Protein AF-A0A1V9YRQ3-F1 (afdb_monomer_lite)

Foldseek 3Di:
DVVVCVVVVDDQQNAKDKDKDKPPPPPPQDDDDDDPPDPDDDDDDDDPPDIDMDMWMATSVGDTDDD

Secondary structure (DSSP, 8-state):
-HHHHHHTT--GGG-EEEEEEE-------------TT-S---------SS--EEEEEEETT--B---

Structure (mmCIF, N/CA/C/O backbone):
data_AF-A0A1V9YRQ3-F1
#
_entry.id   AF-A0A1V9YRQ3-F1
#
loop_
_atom_site.group_PDB
_atom_site.id
_atom_site.type_symbol
_atom_site.label_atom_id
_atom_site.label_alt_id
_atom_site.label_comp_id
_atom_site.label_asym_id
_atom_site.label_entity_id
_atom_site.label_seq_id
_atom_site.pdbx_PDB_ins_code
_atom_site.Cartn_x
_atom_site.Cartn_y
_atom_site.Cartn_z
_atom_site.occupancy
_atom_site.B_iso_or_equiv
_atom_site.auth_seq_id
_atom_site.auth_comp_id
_atom_site.auth_asym_id
_atom_site.auth_atom_id
_atom_site.pdbx_PDB_model_num
ATOM 1 N N . MET A 1 1 ? -7.115 -8.208 27.810 1.00 61.59 1 MET A N 1
ATOM 2 C CA . MET A 1 1 ? -7.362 -7.830 26.398 1.00 61.59 1 MET A CA 1
ATOM 3 C C . MET A 1 1 ? -8.740 -8.293 25.933 1.00 61.59 1 MET A C 1
ATOM 5 O O . MET A 1 1 ? -9.564 -7.436 25.664 1.00 61.59 1 MET A O 1
ATOM 9 N N . LEU A 1 2 ? -9.042 -9.600 25.940 1.00 64.31 2 LEU A N 1
ATOM 10 C CA . LEU A 1 2 ? -10.377 -10.128 25.591 1.00 64.31 2 LEU A CA 1
ATOM 11 C C . LEU A 1 2 ? -11.533 -9.544 26.431 1.00 64.31 2 LEU A C 1
ATOM 13 O O . LEU A 1 2 ? -12.577 -9.229 25.873 1.00 64.31 2 LEU A O 1
ATOM 17 N N . SER A 1 3 ? -11.345 -9.329 27.741 1.00 72.50 3 SER A N 1
ATOM 18 C CA . SER A 1 3 ? -12.388 -8.738 28.601 1.00 72.50 3 SER A CA 1
ATOM 19 C C . SER A 1 3 ? -12.754 -7.300 28.214 1.00 72.50 3 SER A C 1
ATOM 21 O O . SER A 1 3 ? -13.924 -6.942 28.237 1.00 72.50 3 SER A O 1
ATOM 23 N N . TYR A 1 4 ? -11.769 -6.501 27.800 1.00 75.81 4 TYR A N 1
ATOM 24 C CA . TYR A 1 4 ? -11.958 -5.106 27.401 1.00 75.81 4 TYR A CA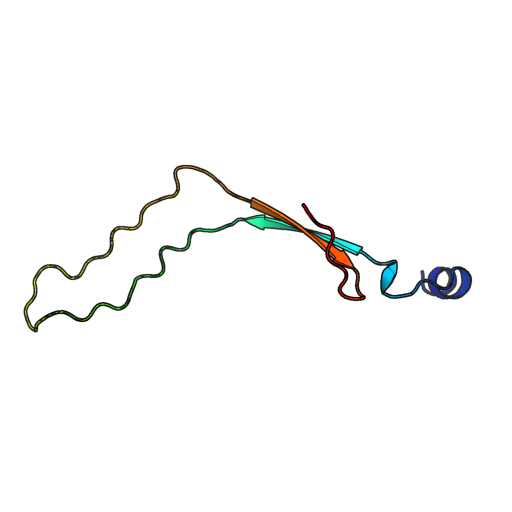 1
ATOM 25 C C . TYR A 1 4 ? -12.709 -4.990 26.066 1.00 75.81 4 TYR A C 1
ATOM 27 O O . TYR A 1 4 ? -13.610 -4.173 25.933 1.00 75.81 4 TYR A O 1
ATOM 35 N N . VAL A 1 5 ? -12.407 -5.874 25.107 1.00 74.69 5 VAL A N 1
ATOM 36 C CA . VAL A 1 5 ? -13.098 -5.942 23.804 1.00 74.69 5 VAL A CA 1
ATOM 37 C C . VAL A 1 5 ? -14.594 -6.212 23.976 1.00 74.69 5 VAL A C 1
ATOM 39 O O . VAL A 1 5 ? -15.414 -5.566 23.327 1.00 74.69 5 VAL A O 1
ATOM 42 N N . VAL A 1 6 ? -14.955 -7.134 24.874 1.00 76.56 6 VAL A N 1
ATOM 43 C CA . VAL A 1 6 ? -16.358 -7.474 25.162 1.00 76.56 6 VAL A CA 1
ATOM 44 C C . VAL A 1 6 ? -17.064 -6.343 25.914 1.00 76.56 6 VAL A C 1
ATOM 46 O O . VAL A 1 6 ? -18.209 -6.021 25.602 1.00 76.56 6 VAL A O 1
ATOM 49 N N . GLN A 1 7 ? -16.385 -5.724 26.882 1.00 81.75 7 GLN A N 1
ATOM 50 C CA . GLN A 1 7 ? -16.949 -4.669 27.725 1.00 81.75 7 GLN A CA 1
ATOM 51 C C . GLN A 1 7 ? -17.218 -3.375 26.940 1.00 81.75 7 GLN A C 1
ATOM 53 O O . GLN A 1 7 ? -18.291 -2.792 27.071 1.00 81.75 7 GLN A O 1
ATOM 58 N N . GLU A 1 8 ? -16.298 -2.996 26.052 1.00 82.69 8 GLU A N 1
ATOM 59 C CA . GLU A 1 8 ? -16.395 -1.804 25.198 1.00 82.69 8 GLU A CA 1
ATOM 60 C C . GLU A 1 8 ? -17.115 -2.067 23.864 1.00 82.69 8 GLU A C 1
ATOM 62 O O . GLU A 1 8 ? -17.219 -1.174 23.023 1.00 82.69 8 GLU A O 1
ATOM 67 N N . ARG A 1 9 ? -17.614 -3.297 23.652 1.00 84.06 9 ARG A N 1
ATOM 68 C CA . ARG A 1 9 ? -18.274 -3.735 22.409 1.00 84.06 9 ARG A CA 1
ATOM 69 C C . ARG A 1 9 ? -17.463 -3.367 21.163 1.00 84.06 9 ARG A C 1
ATOM 71 O O . ARG A 1 9 ? -18.010 -2.876 20.176 1.00 84.06 9 ARG A O 1
ATOM 78 N N . LEU A 1 10 ? -16.148 -3.573 21.226 1.00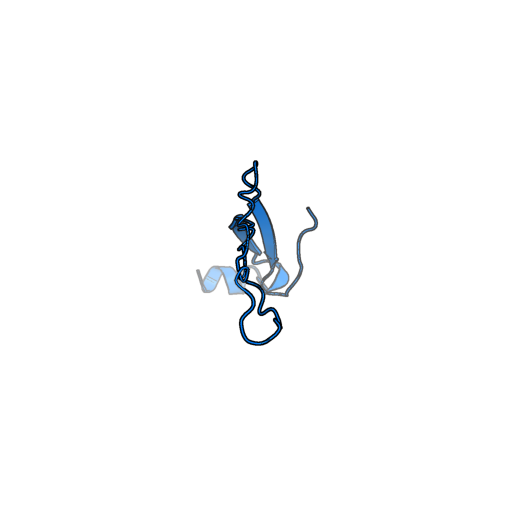 86.00 10 LEU A N 1
ATOM 79 C CA . LEU A 1 10 ? -15.265 -3.256 20.112 1.00 86.00 10 LEU A CA 1
ATOM 80 C C . LEU A 1 10 ? -15.559 -4.208 18.953 1.00 86.00 10 LEU A C 1
ATOM 82 O O . LEU A 1 10 ? -15.439 -5.425 19.080 1.00 86.00 10 LEU A O 1
ATOM 86 N N . ASP A 1 11 ? -15.941 -3.626 17.825 1.00 89.44 11 ASP A N 1
ATOM 87 C CA . ASP A 1 11 ? -16.166 -4.328 16.571 1.00 89.44 11 ASP A CA 1
ATOM 88 C C . ASP A 1 11 ? -15.027 -4.045 15.574 1.00 89.44 11 ASP A C 1
ATOM 90 O O . ASP A 1 11 ? -14.134 -3.223 15.810 1.00 89.44 11 ASP A O 1
ATOM 94 N N . ALA A 1 12 ? -15.052 -4.738 14.435 1.00 90.25 12 ALA A N 1
ATOM 95 C CA . ALA A 1 12 ? -14.016 -4.637 13.410 1.00 90.25 12 ALA A CA 1
ATOM 96 C C . ALA A 1 12 ? -13.853 -3.219 12.819 1.00 90.25 12 ALA A C 1
ATOM 98 O O . ALA A 1 12 ? -12.804 -2.911 12.256 1.00 90.25 12 ALA A O 1
ATOM 99 N N . SER A 1 13 ? -14.844 -2.332 12.956 1.00 92.25 13 SER A N 1
ATOM 100 C CA . SER A 1 13 ? -14.751 -0.944 12.485 1.00 92.25 13 SER A CA 1
ATOM 101 C C . SER A 1 13 ? -13.875 -0.058 13.368 1.00 92.25 13 SER A C 1
ATOM 103 O O . SER A 1 13 ? -13.478 1.021 12.939 1.00 92.25 13 SER A O 1
ATOM 105 N N . ARG A 1 14 ? -13.542 -0.507 14.587 1.00 89.19 14 ARG A N 1
ATOM 106 C CA . ARG A 1 14 ? -12.761 0.266 15.568 1.00 89.19 14 ARG A CA 1
ATOM 107 C C . ARG A 1 14 ? -11.298 -0.149 15.668 1.00 89.19 14 ARG A C 1
ATOM 109 O O . ARG A 1 14 ? -10.538 0.489 16.390 1.00 89.19 14 ARG A O 1
ATOM 116 N N . ILE A 1 15 ? -10.904 -1.205 14.962 1.00 91.06 15 ILE A N 1
ATOM 117 C CA . ILE A 1 15 ? -9.522 -1.684 14.922 1.00 91.06 15 ILE A CA 1
ATOM 118 C C . ILE A 1 15 ? -8.918 -1.245 13.601 1.00 91.06 15 ILE A C 1
ATOM 120 O O . ILE A 1 15 ? -9.378 -1.680 12.549 1.00 91.06 15 ILE A O 1
ATOM 124 N N . PHE A 1 16 ? -7.885 -0.414 13.672 1.00 93.81 16 PHE A N 1
ATOM 125 C CA . PHE A 1 16 ? -7.152 0.084 12.517 1.00 93.81 16 PHE A CA 1
ATOM 126 C C . PHE A 1 16 ? -5.720 -0.426 12.544 1.00 93.81 16 PHE A C 1
ATOM 128 O O . PHE A 1 16 ? -5.085 -0.443 13.598 1.00 93.81 16 PHE A O 1
ATOM 135 N N . ASN A 1 17 ? -5.219 -0.808 11.375 1.00 94.50 17 ASN A N 1
ATOM 136 C CA . ASN A 1 17 ? -3.794 -0.956 11.144 1.00 94.50 17 ASN A CA 1
ATOM 137 C C . ASN A 1 17 ? -3.323 0.176 10.232 1.00 94.50 17 ASN A C 1
ATOM 139 O O . ASN A 1 17 ? -4.044 0.571 9.314 1.00 94.50 17 ASN A O 1
ATOM 143 N N . MET A 1 18 ? -2.118 0.670 10.479 1.00 95.69 18 MET A N 1
ATOM 144 C CA . MET A 1 18 ? -1.449 1.645 9.632 1.00 95.69 18 MET A CA 1
ATOM 145 C C . MET A 1 18 ? -0.042 1.144 9.366 1.00 95.69 18 MET A C 1
ATOM 147 O O . MET A 1 18 ? 0.660 0.756 10.296 1.00 95.69 18 MET A O 1
ATOM 151 N N . ASP A 1 19 ? 0.350 1.167 8.102 1.00 95.44 19 ASP A N 1
ATOM 152 C CA . ASP A 1 19 ? 1.708 0.831 7.706 1.00 95.44 19 ASP A CA 1
ATOM 153 C C . ASP A 1 19 ? 2.141 1.675 6.509 1.00 95.44 19 ASP A C 1
ATOM 155 O O . ASP A 1 19 ? 1.310 2.166 5.730 1.00 95.44 19 ASP A O 1
ATOM 159 N N . GLU A 1 20 ? 3.452 1.839 6.386 1.00 93.81 20 GLU A N 1
ATOM 160 C CA . GLU A 1 20 ? 4.103 2.507 5.271 1.00 93.81 20 GLU A CA 1
ATOM 161 C C . GLU A 1 20 ? 4.735 1.465 4.351 1.00 93.81 20 GLU A C 1
ATOM 163 O O . GLU A 1 20 ? 5.435 0.554 4.790 1.00 93.81 20 GLU A O 1
ATOM 168 N N . SER A 1 21 ? 4.533 1.615 3.045 1.00 89.25 21 SER A N 1
ATOM 169 C CA . SER A 1 21 ? 5.201 0.777 2.056 1.00 89.25 21 SER A CA 1
ATOM 170 C C . SER A 1 21 ? 5.860 1.612 0.970 1.00 89.25 21 SER A C 1
ATOM 172 O O . SER A 1 21 ? 5.320 2.612 0.494 1.00 89.25 21 SER A O 1
ATOM 174 N N . GLY A 1 22 ? 7.053 1.190 0.555 1.00 86.06 22 GLY A N 1
ATOM 175 C CA . GLY A 1 22 ? 7.769 1.804 -0.554 1.00 86.06 22 GLY A CA 1
ATOM 176 C C . GLY A 1 22 ? 7.111 1.494 -1.893 1.00 86.06 22 GLY A C 1
ATOM 177 O O . GLY A 1 22 ? 6.879 0.336 -2.241 1.00 86.06 22 GLY A O 1
ATOM 178 N N . PHE A 1 23 ? 6.890 2.525 -2.703 1.00 80.62 23 PHE A N 1
ATOM 179 C CA . PHE A 1 23 ? 6.590 2.369 -4.116 1.00 80.62 23 PHE A CA 1
ATOM 180 C C . PHE A 1 23 ? 7.887 2.038 -4.857 1.00 80.62 23 PHE A C 1
ATOM 182 O O . PHE A 1 23 ? 8.588 2.902 -5.388 1.00 80.62 23 PHE A O 1
ATOM 189 N N . LEU A 1 24 ? 8.233 0.753 -4.879 1.00 70.75 24 LEU A N 1
ATOM 190 C CA . LEU A 1 24 ? 9.315 0.274 -5.724 1.00 70.75 24 LEU A CA 1
ATOM 191 C C . LEU A 1 24 ? 8.826 0.317 -7.172 1.00 70.75 24 LEU A C 1
ATOM 193 O O . LEU A 1 24 ? 8.011 -0.511 -7.587 1.00 70.75 24 LEU A O 1
ATOM 197 N N . SER A 1 25 ? 9.342 1.259 -7.966 1.00 62.44 25 SER A N 1
ATOM 198 C CA . SER A 1 25 ? 9.225 1.205 -9.423 1.00 62.44 25 SER A CA 1
ATOM 199 C C . SER A 1 25 ? 10.044 0.012 -9.916 1.00 62.44 25 SER A C 1
ATOM 201 O O . SER A 1 25 ? 11.186 0.141 -10.353 1.00 62.44 25 SER A O 1
ATOM 203 N N . HIS A 1 26 ? 9.498 -1.192 -9.776 1.00 59.47 26 HIS A N 1
ATOM 204 C CA . HIS A 1 26 ? 10.130 -2.389 -10.294 1.00 59.47 26 HIS A CA 1
ATOM 205 C C . HIS A 1 26 ? 10.258 -2.196 -11.805 1.00 59.47 26 HIS A C 1
ATOM 207 O O . HIS A 1 26 ? 9.246 -2.125 -12.510 1.00 59.47 26 HIS A O 1
ATOM 213 N N . SER A 1 27 ? 11.487 -2.138 -12.322 1.00 60.50 27 SER A N 1
ATOM 214 C CA . SER A 1 27 ? 11.731 -2.320 -13.748 1.00 60.50 27 SER A CA 1
ATOM 215 C C . SER A 1 27 ? 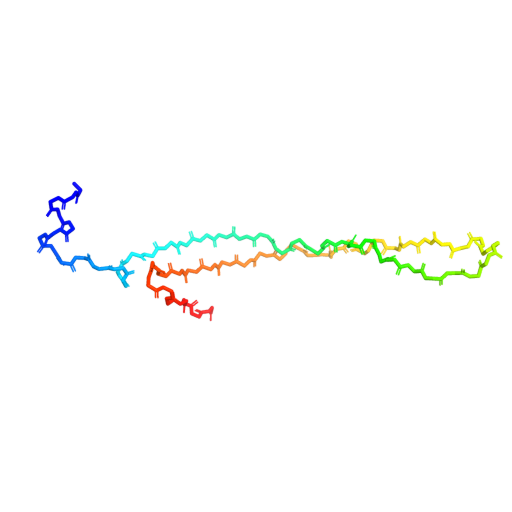11.430 -3.779 -14.076 1.00 60.50 27 SER A C 1
ATOM 217 O O . SER A 1 27 ? 12.301 -4.637 -14.189 1.00 60.50 27 SER A O 1
ATOM 219 N N . LYS A 1 28 ? 10.141 -4.121 -14.164 1.00 60.28 28 LYS A N 1
ATOM 220 C CA . LYS A 1 28 ? 9.745 -5.412 -14.710 1.00 60.28 28 LYS A CA 1
ATOM 221 C C . LYS A 1 28 ? 10.313 -5.448 -16.123 1.00 60.28 28 LYS A C 1
ATOM 223 O O . LYS A 1 28 ? 9.888 -4.667 -16.974 1.00 60.28 28 LYS A O 1
ATOM 228 N N . SER A 1 29 ? 11.300 -6.315 -16.344 1.00 65.44 29 SER A N 1
ATOM 229 C CA . SER A 1 29 ? 11.816 -6.593 -17.680 1.00 65.44 29 SER A CA 1
ATOM 230 C C . SER A 1 29 ? 10.622 -6.947 -18.562 1.00 65.44 29 SER A C 1
ATOM 232 O O . SER A 1 29 ? 9.896 -7.910 -18.295 1.00 65.44 29 SER A O 1
ATOM 234 N N . LYS A 1 30 ? 10.334 -6.096 -19.549 1.00 70.62 30 LYS A N 1
ATOM 235 C CA . LYS A 1 30 ? 9.221 -6.326 -20.467 1.00 70.62 30 LYS A CA 1
ATOM 236 C C . LYS A 1 30 ? 9.618 -7.470 -21.392 1.00 70.62 30 LYS A C 1
ATOM 238 O O . LYS A 1 30 ? 10.694 -7.444 -21.983 1.00 70.62 30 LYS A O 1
ATOM 243 N N . LYS A 1 31 ? 8.736 -8.457 -21.558 1.00 77.81 31 LYS A N 1
ATOM 244 C CA . LYS A 1 31 ? 8.875 -9.416 -22.658 1.00 77.81 31 LYS A CA 1
ATOM 245 C C . LYS A 1 31 ? 8.657 -8.649 -23.959 1.00 77.81 31 LYS A C 1
ATOM 247 O O . LYS A 1 31 ? 7.600 -8.051 -24.143 1.00 77.81 31 LYS A O 1
ATOM 252 N N . VAL A 1 32 ? 9.659 -8.649 -24.828 1.00 77.62 32 VAL A N 1
ATOM 253 C CA . VAL A 1 32 ? 9.597 -8.013 -26.147 1.00 77.62 32 VAL A CA 1
ATOM 254 C C . VAL A 1 32 ? 9.679 -9.085 -27.228 1.00 77.62 32 VAL A C 1
ATOM 256 O O . VAL A 1 32 ? 10.369 -10.090 -27.061 1.00 77.62 32 VAL A O 1
ATOM 259 N N . VAL A 1 33 ? 8.959 -8.883 -28.329 1.00 84.88 33 VAL A N 1
ATOM 260 C CA . VAL A 1 33 ? 9.088 -9.709 -29.534 1.00 84.88 33 VAL A CA 1
ATOM 261 C C . VAL A 1 33 ? 10.096 -9.024 -30.448 1.00 84.88 33 VAL A C 1
ATOM 263 O O . VAL A 1 33 ? 9.938 -7.847 -30.763 1.00 84.88 33 VAL A O 1
ATOM 266 N N . ALA A 1 34 ? 11.131 -9.750 -30.862 1.00 84.75 34 ALA A N 1
ATOM 267 C CA . ALA A 1 34 ? 12.155 -9.257 -31.775 1.00 84.75 34 ALA A CA 1
ATOM 268 C C . ALA A 1 34 ? 12.301 -10.201 -32.972 1.00 84.75 34 ALA A C 1
ATOM 270 O O . ALA A 1 34 ? 12.078 -11.408 -32.856 1.00 84.75 34 ALA A O 1
ATOM 271 N N . ALA A 1 35 ? 12.693 -9.654 -34.124 1.00 87.81 35 ALA A N 1
ATOM 272 C CA . ALA A 1 35 ? 13.043 -10.462 -35.285 1.00 87.81 35 ALA A CA 1
ATOM 273 C C . ALA A 1 35 ? 14.234 -11.385 -34.962 1.00 87.81 35 ALA A C 1
ATOM 275 O O . ALA A 1 35 ? 15.158 -11.005 -34.236 1.00 87.81 35 ALA A O 1
ATOM 276 N N . LYS A 1 36 ? 14.223 -12.606 -35.509 1.00 86.12 36 LYS A N 1
ATOM 277 C CA . LYS A 1 36 ? 15.307 -13.582 -35.326 1.00 86.12 36 LYS A CA 1
ATOM 278 C C . LYS A 1 36 ? 16.633 -12.983 -35.818 1.00 86.12 36 LYS A C 1
ATOM 280 O O . LYS A 1 36 ? 16.734 -12.607 -36.979 1.00 86.12 36 LYS A O 1
ATOM 285 N N . GLY A 1 37 ? 17.634 -12.916 -34.936 1.00 85.25 37 GLY A N 1
ATOM 286 C CA . GLY A 1 37 ? 18.944 -12.314 -35.225 1.00 85.25 37 GLY A CA 1
ATOM 287 C C . GLY A 1 37 ? 19.067 -10.830 -34.863 1.00 85.25 37 GLY A C 1
ATOM 288 O O . GLY A 1 37 ? 20.094 -10.228 -35.155 1.00 85.25 37 GLY A O 1
ATOM 289 N N . SER A 1 38 ? 18.054 -10.233 -34.224 1.00 81.88 38 SER A N 1
ATOM 290 C CA . SER A 1 38 ? 18.139 -8.840 -33.782 1.00 81.88 38 SER A CA 1
ATOM 291 C C . SER A 1 38 ? 19.217 -8.672 -32.697 1.00 81.88 38 SER A C 1
ATOM 293 O O . SER A 1 38 ? 19.129 -9.333 -31.659 1.00 81.88 38 SER A O 1
ATOM 295 N N . PRO A 1 39 ? 20.215 -7.789 -32.892 1.00 76.75 39 PRO A N 1
ATOM 296 C CA . PRO A 1 39 ? 21.323 -7.618 -31.950 1.00 76.75 39 PRO A CA 1
ATOM 297 C C . PRO A 1 39 ? 20.931 -6.834 -30.688 1.00 76.75 39 PRO A C 1
ATOM 299 O O . PRO A 1 39 ? 21.668 -6.840 -29.708 1.00 76.75 39 PRO A O 1
ATOM 302 N N . ASN A 1 40 ? 19.774 -6.165 -30.694 1.00 71.31 40 ASN A N 1
ATOM 303 C CA . ASN A 1 40 ? 19.376 -5.215 -29.657 1.00 71.31 40 ASN A CA 1
ATOM 304 C C . ASN A 1 40 ? 18.083 -5.651 -28.961 1.00 71.31 40 ASN A C 1
ATOM 306 O O . ASN A 1 40 ? 17.012 -5.097 -29.202 1.00 71.31 40 ASN A O 1
ATOM 310 N N . VAL A 1 41 ? 18.194 -6.648 -28.082 1.00 77.19 41 VAL A N 1
ATOM 311 C CA . VAL A 1 41 ? 17.139 -7.010 -27.126 1.00 77.19 41 VAL A CA 1
ATOM 312 C C . VAL A 1 41 ? 17.635 -6.671 -25.727 1.00 77.19 41 VAL A C 1
ATOM 314 O O . VAL A 1 41 ? 18.222 -7.498 -25.037 1.00 77.19 41 VAL A O 1
ATOM 317 N N . TRP A 1 42 ? 17.439 -5.422 -25.321 1.00 73.50 42 TRP A N 1
ATOM 318 C CA . TRP A 1 42 ? 17.834 -4.936 -24.003 1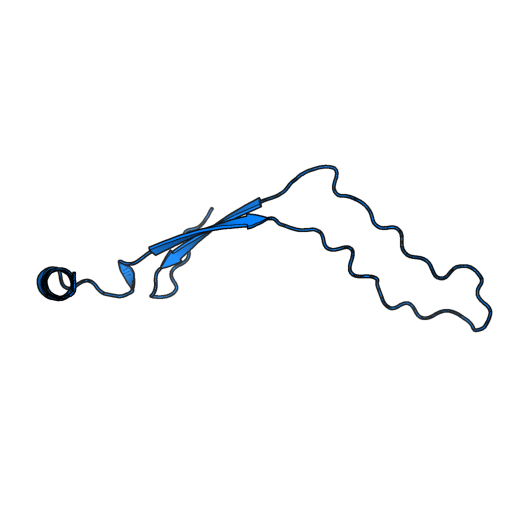.00 73.50 42 TRP A CA 1
ATOM 319 C C . TRP A 1 42 ? 16.756 -4.014 -23.435 1.00 73.50 42 TRP A C 1
ATOM 321 O O . TRP A 1 42 ? 15.954 -3.437 -24.168 1.00 73.50 42 TRP A O 1
ATOM 331 N N . ALA A 1 43 ? 16.717 -3.906 -22.109 1.00 73.19 43 ALA A N 1
ATOM 332 C CA . ALA A 1 43 ? 15.811 -3.022 -21.394 1.00 73.19 43 ALA A CA 1
ATOM 333 C C . ALA A 1 43 ? 16.633 -2.031 -20.570 1.00 73.19 43 ALA A C 1
ATOM 335 O O . ALA A 1 43 ? 17.530 -2.435 -19.829 1.00 73.19 43 ALA A O 1
ATOM 336 N N . GLN A 1 44 ? 16.321 -0.739 -20.681 1.00 69.69 44 GLN A N 1
ATOM 337 C CA . GLN A 1 44 ? 16.878 0.264 -19.782 1.00 69.69 44 GLN A CA 1
ATOM 338 C C . GLN A 1 44 ? 16.073 0.262 -18.485 1.00 69.69 44 GLN A C 1
ATOM 340 O O . GLN A 1 44 ? 14.879 0.566 -18.483 1.00 69.69 44 GLN A O 1
ATOM 345 N N . THR A 1 45 ? 16.726 -0.061 -17.375 1.00 68.25 45 THR A N 1
ATOM 346 C CA . THR A 1 45 ? 16.155 0.211 -16.056 1.00 68.25 45 THR A CA 1
ATOM 347 C C . THR A 1 45 ? 16.336 1.696 -15.777 1.00 68.25 45 THR A C 1
ATOM 349 O O . THR A 1 45 ? 17.457 2.151 -15.563 1.00 68.25 45 THR A O 1
ATOM 352 N N . MET A 1 46 ? 15.245 2.461 -15.809 1.00 64.62 46 MET A N 1
ATOM 353 C CA . MET A 1 46 ? 15.260 3.824 -15.285 1.00 64.62 46 MET A CA 1
ATOM 354 C C . MET A 1 46 ? 15.168 3.727 -13.764 1.00 64.62 46 MET A C 1
ATOM 356 O O . MET A 1 46 ? 14.155 3.267 -13.239 1.00 64.62 46 MET A O 1
ATOM 360 N N . ALA A 1 47 ? 16.235 4.103 -13.063 1.00 67.62 47 ALA A N 1
ATOM 361 C CA . ALA A 1 47 ? 16.155 4.324 -11.626 1.00 67.62 47 ALA A CA 1
ATOM 362 C C . ALA A 1 47 ? 15.260 5.548 -11.385 1.00 67.62 47 ALA A C 1
ATOM 364 O O . ALA A 1 47 ? 15.434 6.570 -12.054 1.00 67.62 47 ALA A O 1
ATOM 365 N N . SER A 1 48 ? 14.291 5.456 -10.471 1.00 64.56 48 SER A N 1
ATOM 366 C CA . SER A 1 48 ? 13.558 6.650 -10.056 1.00 64.56 48 SER A CA 1
ATOM 367 C C . SER A 1 48 ? 14.538 7.611 -9.380 1.00 64.56 48 SER A C 1
ATOM 369 O O . SER A 1 48 ? 15.361 7.205 -8.563 1.00 64.56 48 SER A O 1
ATOM 371 N N . SER A 1 49 ? 14.464 8.901 -9.707 1.00 70.94 49 SER A N 1
ATOM 372 C CA . SER A 1 49 ? 15.276 9.939 -9.052 1.00 70.94 49 SER A CA 1
ATOM 373 C C . SER A 1 49 ? 14.749 10.322 -7.664 1.00 70.94 49 SER A C 1
ATOM 375 O O . SER A 1 49 ? 15.234 11.274 -7.060 1.00 70.94 49 SER A O 1
ATOM 377 N N . PHE A 1 50 ? 13.715 9.631 -7.185 1.00 73.75 50 PHE A N 1
ATOM 378 C CA . PHE A 1 50 ? 13.042 9.888 -5.922 1.00 73.75 50 PHE A CA 1
ATOM 379 C C . PHE A 1 50 ? 12.625 8.571 -5.267 1.00 73.75 50 PHE A C 1
ATOM 381 O O . PHE A 1 50 ? 12.321 7.587 -5.951 1.00 73.75 50 PHE A O 1
ATOM 388 N N . HIS A 1 51 ? 12.593 8.575 -3.937 1.00 79.31 51 HIS A N 1
ATOM 389 C CA . HIS A 1 51 ? 11.990 7.522 -3.132 1.00 79.31 51 HIS A CA 1
ATOM 390 C C . HIS A 1 51 ? 10.536 7.911 -2.873 1.00 79.31 51 HIS A 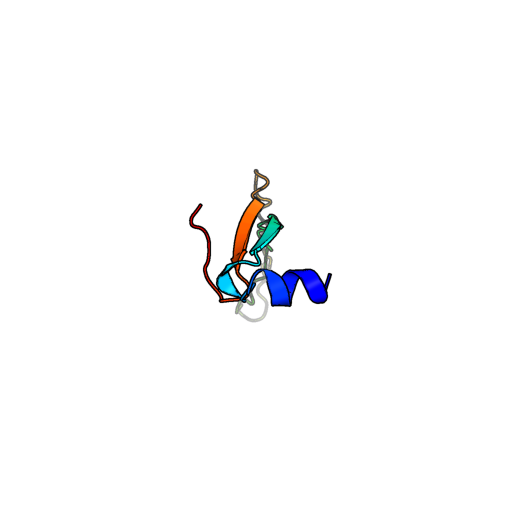C 1
ATOM 392 O O . HIS A 1 51 ? 10.277 8.959 -2.286 1.00 79.31 51 HIS A O 1
ATOM 398 N N . LEU A 1 52 ? 9.595 7.102 -3.354 1.00 83.94 52 LEU A N 1
ATOM 399 C CA . LEU A 1 52 ? 8.174 7.273 -3.071 1.00 83.94 52 LEU A CA 1
ATOM 400 C C . LEU A 1 52 ? 7.745 6.185 -2.099 1.00 83.94 52 LEU A C 1
ATOM 402 O O . LEU A 1 52 ? 8.013 5.009 -2.332 1.00 83.94 52 LEU A O 1
ATOM 406 N N . THR A 1 53 ? 7.064 6.579 -1.037 1.00 88.69 53 THR A N 1
ATOM 407 C CA . THR A 1 53 ? 6.396 5.685 -0.098 1.00 88.69 53 THR A CA 1
ATOM 408 C C . THR A 1 53 ? 4.937 6.110 0.009 1.00 88.69 53 THR A C 1
ATOM 410 O O . THR A 1 53 ? 4.583 7.254 -0.284 1.00 88.69 53 THR A O 1
ATOM 413 N N . TYR A 1 54 ? 4.066 5.171 0.354 1.00 89.19 54 TYR A N 1
ATOM 414 C CA . TYR A 1 54 ? 2.678 5.455 0.678 1.00 89.19 54 TYR A CA 1
ATOM 415 C C . TYR A 1 54 ? 2.382 4.926 2.076 1.00 89.19 54 TYR A C 1
ATOM 417 O O . TYR A 1 54 ? 2.801 3.825 2.431 1.00 89.19 54 TYR A O 1
ATOM 425 N N . ALA A 1 55 ? 1.644 5.708 2.857 1.00 93.06 55 ALA A N 1
ATOM 426 C CA . ALA A 1 55 ? 1.069 5.261 4.115 1.00 93.06 55 ALA A CA 1
ATOM 427 C C . ALA A 1 55 ? -0.398 4.906 3.875 1.00 93.06 55 ALA A C 1
ATOM 429 O O . ALA A 1 55 ? -1.141 5.674 3.263 1.00 93.06 55 ALA A O 1
ATOM 430 N N . THR A 1 56 ? -0.820 3.739 4.348 1.00 94.50 56 THR A N 1
ATOM 431 C CA . THR A 1 56 ? -2.220 3.305 4.271 1.00 94.50 56 THR A CA 1
ATOM 432 C C . THR A 1 56 ? -2.716 2.934 5.649 1.00 94.50 56 THR A C 1
ATOM 434 O O . THR A 1 56 ? -2.052 2.188 6.365 1.00 94.50 56 THR A O 1
ATOM 437 N N . CYS A 1 57 ? -3.899 3.430 5.999 1.00 96.00 57 CYS A N 1
ATOM 438 C CA . CYS A 1 57 ? -4.599 3.068 7.222 1.00 96.00 57 CYS A CA 1
ATOM 439 C C . CYS A 1 57 ? -5.933 2.415 6.864 1.00 96.00 57 CYS A C 1
ATOM 441 O O . CYS A 1 57 ? -6.727 2.988 6.112 1.00 96.00 57 CYS A O 1
ATOM 443 N N . VAL A 1 58 ? -6.159 1.206 7.376 1.00 96.06 58 VAL A N 1
ATOM 444 C CA . VAL A 1 58 ? -7.330 0.389 7.045 1.00 96.06 58 VAL A CA 1
ATOM 445 C C . VAL A 1 58 ? -7.905 -0.223 8.316 1.00 96.06 58 VAL A C 1
ATOM 447 O O . VAL A 1 58 ? -7.162 -0.723 9.164 1.00 96.06 58 VAL A O 1
ATOM 450 N N . SER A 1 59 ? -9.229 -0.192 8.454 1.00 95.56 59 SER A N 1
ATOM 451 C CA . SER A 1 59 ? -9.918 -0.889 9.536 1.00 95.56 59 SER A CA 1
ATOM 452 C C . SER A 1 59 ? -10.055 -2.385 9.248 1.00 95.56 59 SER A C 1
ATOM 454 O O . SER A 1 59 ? -10.096 -2.819 8.095 1.00 95.56 59 SER A O 1
ATOM 456 N N . ALA A 1 60 ? -10.241 -3.195 10.289 1.00 93.31 60 ALA A N 1
ATOM 457 C CA . ALA A 1 60 ? -10.571 -4.611 10.126 1.00 93.31 60 ALA A CA 1
ATOM 458 C C . ALA A 1 60 ? -11.935 -4.834 9.432 1.00 93.31 60 ALA A C 1
ATOM 460 O O . ALA A 1 60 ? -12.195 -5.924 8.930 1.00 93.31 60 ALA A O 1
ATOM 461 N N . SER A 1 61 ? -12.795 -3.808 9.362 1.00 95.19 61 SER A N 1
ATOM 462 C CA . SER A 1 61 ? -14.039 -3.812 8.578 1.00 95.19 61 SER A CA 1
ATOM 463 C C . SER A 1 61 ? -13.858 -3.376 7.115 1.00 95.19 61 SER A C 1
ATOM 465 O O . SER A 1 61 ? -14.848 -3.280 6.393 1.00 95.19 61 SER A O 1
ATOM 467 N N . GLY A 1 62 ? -12.630 -3.079 6.676 1.00 94.38 62 GLY A N 1
ATOM 468 C CA . GLY A 1 62 ? -12.308 -2.698 5.297 1.00 94.38 62 GLY A CA 1
ATOM 469 C C . GLY A 1 62 ? -12.486 -1.214 4.965 1.00 94.38 62 GLY A C 1
ATOM 470 O O . GLY A 1 62 ? -12.425 -0.849 3.794 1.00 94.38 62 GLY A O 1
ATOM 471 N N . PHE A 1 63 ? -12.700 -0.344 5.958 1.00 95.81 63 PHE A N 1
ATOM 472 C CA . PHE A 1 63 ? -12.708 1.101 5.727 1.00 95.81 63 PHE A CA 1
ATOM 473 C C . PHE A 1 63 ? -11.272 1.599 5.536 1.00 95.81 63 PHE A C 1
ATOM 475 O O . PHE A 1 63 ? -10.413 1.329 6.371 1.00 95.81 63 PHE A O 1
ATOM 482 N N . ILE A 1 64 ? -11.022 2.330 4.451 1.00 95.56 64 ILE A N 1
ATOM 483 C CA . ILE A 1 64 ? -9.712 2.902 4.120 1.00 95.56 64 ILE A CA 1
ATOM 484 C C . ILE A 1 64 ? -9.757 4.398 4.428 1.00 95.56 64 ILE A C 1
ATOM 486 O O . ILE A 1 64 ? -10.651 5.096 3.948 1.00 95.56 64 ILE A O 1
ATOM 490 N N . VAL A 1 65 ? -8.793 4.891 5.206 1.00 94.75 65 VAL A N 1
ATOM 491 C CA . VAL A 1 65 ? -8.648 6.328 5.471 1.00 94.75 65 VAL A CA 1
ATOM 492 C C . VAL A 1 65 ? -8.062 7.002 4.222 1.00 94.75 65 VAL A C 1
ATOM 494 O O . VAL A 1 65 ? -6.990 6.583 3.7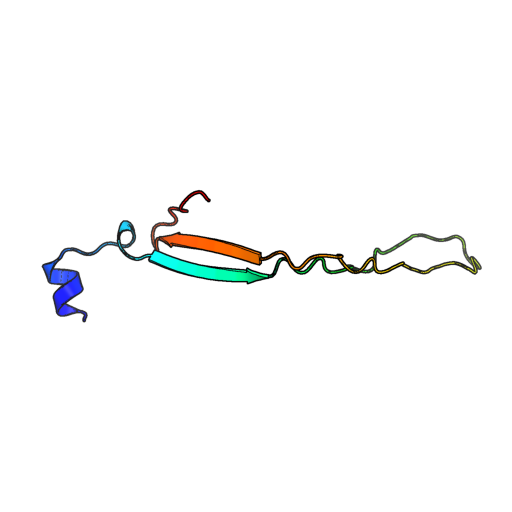78 1.00 94.75 65 VAL A O 1
ATOM 497 N N . PRO A 1 66 ? -8.734 8.011 3.633 1.00 90.56 66 PRO A N 1
ATOM 498 C CA . PRO A 1 66 ? -8.185 8.751 2.501 1.00 90.56 66 PRO A CA 1
ATOM 499 C C . PRO A 1 66 ? -6.899 9.510 2.884 1.00 90.56 66 PRO A C 1
ATOM 501 O O . PRO A 1 66 ? -6.813 9.977 4.022 1.00 90.56 66 PRO A O 1
ATOM 504 N N . PRO A 1 67 ? -5.923 9.622 1.963 1.00 82.56 67 PRO A N 1
ATOM 505 C CA . PRO A 1 67 ? -4.695 10.389 2.169 1.00 82.56 67 PRO A CA 1
ATOM 506 C C . PRO A 1 67 ? -4.928 11.904 2.228 1.00 82.56 67 PRO A C 1
ATOM 508 O O . PRO A 1 67 ? -5.893 12.390 1.591 1.00 82.56 67 PRO A O 1
#

Organism: Achlya hypogyna (NCBI:txid1202772)

Sequence (67 aa):
MLSYVVQERLDASRIFNMDESGFLSHSKSKKVVAAKGSPNVWAQTMASSFHLTYATCVSASGFIVPP

Radius of gyration: 22.73 Å; chains: 1; bounding box: 40×24×64 Å

pLDDT: mean 81.59, std 11.16, range [59.47, 96.06]